Protein AF-A0A924KUJ5-F1 (afdb_monomer_lite)

Secondary structure (DSSP, 8-state):
-----EE-TTS-EEETTEE----EEEE--SSTT-TTTTTSTTTHHHHGGGHHHHHHHHHHTT--EEEEEE-GGGTEETTEE-HHHHHHHHHHHHHHHHTT-EEEEEEEESS-SHHHHHHHHSS----S----GGG-HHHHHHHHHHHHHHHHHHTT-TTEEEEEEE------

Radius of gyration: 17.06 Å; chains: 1; bounding box: 37×40×46 Å

Sequence (172 aa):
MNSFVTITPEGRFALDGARWFCNSTIYYGHYPGAMRNWFSDDVWPQNQPRLEHDFARMAQIGLNHAALFLENAMFFDAGRLVQQGFDRLDEVVETARKHDIRLSLFNGQFLDNEAEYSRVTGQKWEHDNKWLPSFNPALFEAYVQQMKPLAERYASNSTVLGYGDRIDRFHK

pLDDT: mean 89.17, std 10.54, range [49.84, 98.5]

Foldseek 3Di:
DQWAFDQDPVRFTDTPNHTDDAQEDEDQFDDPPSVAPCQPPVNCVVRLVCLLVVLLVCLVVPHQEYEYEAELLLQWALQDGNVSSVVSVVSNLVSNVVSNYAYEYEYHAQQQEQVSLRRQHNDGDDDPDQAWCVPDVSSVVSVCSSCVVVCVVCVRPSSHNYYDYNRDTNHD

Structure (mmCIF, N/CA/C/O backbone):
data_AF-A0A924KUJ5-F1
#
_entry.id   AF-A0A924KUJ5-F1
#
loop_
_atom_site.group_PDB
_atom_site.id
_atom_site.type_symbol
_atom_site.label_atom_id
_atom_site.label_alt_id
_atom_site.label_comp_id
_atom_site.label_asym_id
_atom_site.label_entity_id
_atom_site.label_seq_id
_atom_site.pdbx_PDB_ins_code
_atom_site.Cartn_x
_atom_site.Cartn_y
_atom_site.Cartn_z
_atom_site.occupancy
_atom_site.B_iso_or_equiv
_atom_site.auth_seq_id
_atom_site.auth_comp_id
_atom_site.auth_asym_id
_atom_site.auth_atom_id
_atom_site.pdbx_PDB_model_num
ATOM 1 N N . MET A 1 1 ? -2.588 5.137 17.760 1.00 77.69 1 MET A N 1
ATOM 2 C CA . MET A 1 1 ? -2.629 3.659 17.748 1.00 77.69 1 MET A CA 1
ATOM 3 C C . MET A 1 1 ? -1.248 3.098 18.047 1.00 77.69 1 MET A C 1
ATOM 5 O O . MET A 1 1 ? -0.318 3.469 17.342 1.00 77.69 1 MET A O 1
ATOM 9 N N . ASN A 1 2 ? -1.113 2.253 19.079 1.00 84.00 2 ASN A N 1
ATOM 10 C CA . ASN A 1 2 ? 0.189 1.707 19.506 1.00 84.00 2 ASN A CA 1
ATOM 11 C C . ASN A 1 2 ? 0.274 0.171 19.431 1.00 84.00 2 ASN A C 1
ATOM 13 O O . ASN A 1 2 ? 1.370 -0.374 19.521 1.00 84.00 2 ASN A O 1
ATOM 17 N N . SER A 1 3 ? -0.856 -0.520 19.257 1.00 93.94 3 SER A N 1
ATOM 18 C CA . SER A 1 3 ? -0.933 -1.981 19.314 1.00 93.94 3 SER A CA 1
ATOM 19 C C . SER A 1 3 ? -1.318 -2.584 17.970 1.00 93.94 3 SER A C 1
ATOM 21 O O . SER A 1 3 ? -2.243 -2.115 17.292 1.00 93.94 3 SER A O 1
ATOM 23 N N . PHE A 1 4 ? -0.620 -3.659 17.610 1.00 96.38 4 PHE A N 1
ATOM 24 C CA . PHE A 1 4 ? -0.939 -4.478 16.448 1.00 96.38 4 PHE A CA 1
ATOM 25 C C . PHE A 1 4 ? -2.209 -5.292 16.686 1.00 96.38 4 PHE A C 1
ATOM 27 O O . PHE A 1 4 ? -2.474 -5.753 17.798 1.00 96.38 4 PHE A O 1
ATO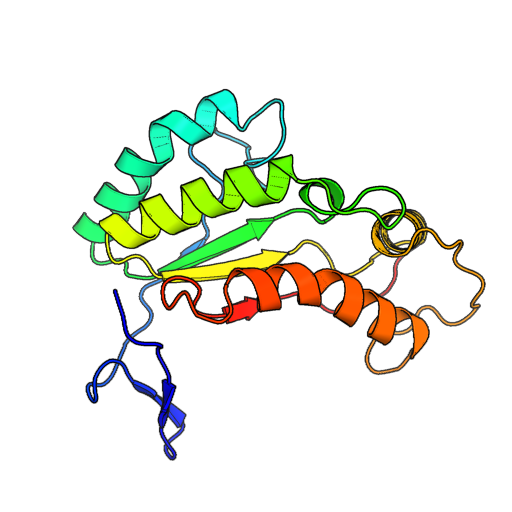M 34 N N . VAL A 1 5 ? -2.974 -5.495 15.616 1.00 96.19 5 VAL A N 1
ATOM 35 C CA . VAL A 1 5 ? -4.012 -6.525 15.609 1.00 96.19 5 VAL A CA 1
ATOM 36 C C . VAL A 1 5 ? -3.314 -7.879 15.530 1.00 96.19 5 VAL A C 1
ATOM 38 O O . VAL A 1 5 ? -2.435 -8.079 14.695 1.00 96.19 5 VAL A O 1
ATOM 41 N N . THR A 1 6 ? -3.700 -8.809 16.391 1.00 95.69 6 THR A N 1
ATOM 42 C CA . THR A 1 6 ? -3.160 -10.171 16.427 1.00 95.69 6 THR A CA 1
ATOM 43 C C . THR A 1 6 ? -4.241 -11.187 16.081 1.00 95.69 6 THR A C 1
ATOM 45 O O . THR A 1 6 ? -5.433 -10.872 16.066 1.00 95.69 6 THR A O 1
ATOM 48 N N . ILE A 1 7 ? -3.828 -12.417 15.778 1.00 95.56 7 ILE A N 1
ATOM 49 C CA . ILE A 1 7 ? -4.733 -13.551 15.582 1.00 95.56 7 ILE A CA 1
ATOM 50 C C . ILE A 1 7 ? -4.666 -14.416 16.841 1.00 95.56 7 ILE A C 1
ATOM 52 O O . ILE A 1 7 ? -3.586 -14.857 17.233 1.00 95.56 7 ILE A O 1
ATOM 56 N N . THR A 1 8 ? -5.807 -14.639 17.494 1.00 95.38 8 THR A N 1
ATOM 57 C CA . THR A 1 8 ? -5.896 -15.525 18.665 1.00 95.38 8 THR A CA 1
ATOM 58 C C . THR A 1 8 ? -5.776 -16.998 18.250 1.00 95.38 8 THR A C 1
ATOM 60 O O . THR A 1 8 ? -5.986 -17.316 17.075 1.00 95.38 8 THR A O 1
ATOM 63 N N . PRO A 1 9 ? -5.502 -17.933 19.182 1.00 95.44 9 PRO A N 1
ATOM 64 C CA . PRO A 1 9 ? -5.471 -19.369 18.878 1.00 95.44 9 PRO A CA 1
ATOM 65 C C . PRO A 1 9 ? -6.759 -19.904 18.230 1.00 95.44 9 PRO A C 1
ATOM 67 O O . PRO A 1 9 ? -6.724 -20.876 17.483 1.00 95.44 9 PRO A O 1
ATOM 70 N N . GLU A 1 10 ? -7.896 -19.249 18.469 1.00 95.38 10 GLU A N 1
ATOM 71 C CA . GLU A 1 10 ? -9.200 -19.586 17.887 1.00 95.38 10 GLU A CA 1
ATOM 72 C C . GLU A 1 10 ? -9.445 -18.925 16.517 1.00 95.38 10 GLU A C 1
ATOM 74 O O . GLU A 1 10 ? -10.572 -18.941 16.017 1.00 95.38 10 GLU A O 1
ATOM 79 N N . GLY A 1 11 ? -8.427 -18.298 15.920 1.00 94.69 11 GLY A N 1
ATOM 80 C CA . GLY A 1 11 ? -8.502 -17.690 14.591 1.00 94.69 11 GLY A CA 1
ATOM 81 C C . GLY A 1 11 ? -9.276 -16.370 14.540 1.00 94.69 11 GLY A C 1
ATOM 82 O O . GLY A 1 11 ? -9.817 -16.014 13.494 1.00 94.69 11 GLY A O 1
ATOM 83 N N . ARG A 1 12 ? -9.380 -15.641 15.659 1.00 95.81 12 ARG A N 1
ATOM 84 C CA . ARG A 1 12 ? -10.074 -14.342 15.718 1.00 95.81 12 ARG A CA 1
ATOM 85 C C . ARG A 1 12 ? -9.071 -13.203 15.679 1.00 95.81 12 ARG A C 1
ATOM 87 O O . ARG A 1 12 ? -8.019 -13.299 16.298 1.00 95.81 12 ARG A O 1
ATOM 94 N N . PHE A 1 13 ? -9.429 -12.096 15.036 1.00 96.69 13 PHE A N 1
ATOM 95 C CA . PHE A 1 13 ? -8.666 -10.865 15.202 1.00 96.69 13 PHE A CA 1
ATOM 96 C C . PHE A 1 13 ? -8.903 -10.269 16.589 1.00 96.69 13 PHE A C 1
ATOM 98 O O . PHE A 1 13 ? -10.046 -10.191 17.056 1.00 96.69 13 PHE A O 1
ATOM 105 N N . ALA A 1 14 ? -7.825 -9.832 17.229 1.00 96.94 14 ALA A N 1
ATOM 106 C CA . ALA A 1 14 ? -7.850 -9.164 18.517 1.00 96.94 14 ALA A CA 1
ATOM 107 C C . ALA A 1 14 ? -7.003 -7.892 18.491 1.00 96.94 14 ALA A C 1
ATOM 109 O O . ALA A 1 14 ? -5.959 -7.844 17.850 1.00 96.94 14 ALA A O 1
ATOM 110 N N . LEU A 1 15 ? -7.455 -6.872 19.210 1.00 96.38 15 LEU A N 1
ATOM 111 C CA . LEU A 1 15 ? -6.733 -5.629 19.438 1.00 96.38 15 LEU A CA 1
ATOM 112 C C . LEU A 1 15 ? -6.859 -5.284 20.920 1.00 96.38 15 LEU A C 1
ATOM 114 O O . LEU A 1 15 ? -7.971 -5.261 21.445 1.00 96.38 15 LEU A O 1
ATOM 118 N N . ASP A 1 16 ? -5.729 -5.067 21.594 1.00 94.31 16 ASP A N 1
ATOM 119 C CA . ASP A 1 16 ? -5.683 -4.738 23.028 1.00 94.31 16 ASP A CA 1
ATOM 120 C C . ASP A 1 16 ? -6.472 -5.727 23.911 1.00 94.31 16 ASP A C 1
ATOM 122 O O . ASP A 1 16 ? -7.152 -5.358 24.864 1.00 94.31 16 ASP A O 1
ATOM 126 N N . GLY A 1 17 ? -6.414 -7.018 23.562 1.00 91.56 17 GLY A N 1
ATOM 127 C CA . GLY A 1 17 ? -7.110 -8.095 24.278 1.00 91.56 17 GLY A CA 1
ATOM 128 C C . GLY A 1 17 ? -8.614 -8.200 23.994 1.00 91.56 17 GLY A C 1
ATOM 129 O O . GLY A 1 17 ? -9.247 -9.154 24.445 1.00 91.56 17 GLY A O 1
ATOM 130 N N . ALA A 1 18 ? -9.193 -7.282 23.217 1.00 95.19 18 ALA A N 1
ATOM 131 C CA . ALA A 1 18 ? -10.586 -7.332 22.790 1.00 95.19 18 ALA A CA 1
ATOM 132 C C . ALA A 1 18 ? -10.720 -7.909 21.376 1.00 95.19 18 ALA A C 1
ATOM 134 O O . ALA A 1 18 ? -9.824 -7.776 20.543 1.00 95.19 18 ALA A O 1
ATOM 135 N N . ARG A 1 19 ? -11.869 -8.526 21.072 1.00 96.62 19 ARG A N 1
ATOM 136 C CA . ARG A 1 19 ? -12.181 -8.965 19.704 1.00 96.62 19 ARG A CA 1
ATOM 137 C C . ARG A 1 19 ? -12.246 -7.750 18.779 1.00 96.62 19 ARG A C 1
ATOM 139 O O . ARG A 1 19 ? -12.977 -6.803 19.055 1.00 96.62 19 ARG A O 1
ATOM 146 N N . TRP A 1 20 ? -11.546 -7.828 17.655 1.00 97.12 20 TRP A N 1
ATOM 147 C CA . TRP A 1 20 ? -11.531 -6.794 16.630 1.00 97.12 20 TRP A CA 1
ATOM 148 C C . TRP A 1 20 ? -12.322 -7.244 15.397 1.00 97.12 20 TRP A C 1
ATOM 150 O O . TRP A 1 20 ? -12.224 -8.393 14.960 1.00 97.12 20 TRP A O 1
ATOM 160 N N . PHE A 1 21 ? -13.124 -6.338 14.841 1.00 96.38 21 PHE A N 1
ATOM 161 C CA . PHE A 1 21 ? -13.878 -6.561 13.610 1.00 96.38 21 PHE A CA 1
ATOM 162 C C . PHE A 1 21 ? -13.344 -5.625 12.535 1.00 96.38 21 PHE A C 1
ATOM 164 O O . PHE A 1 21 ? -13.328 -4.412 12.730 1.00 96.38 21 PHE A O 1
ATOM 171 N N . CYS A 1 22 ? -12.929 -6.191 11.405 1.00 95.94 22 CYS A N 1
ATOM 172 C CA . CYS A 1 22 ? -12.495 -5.408 10.258 1.00 95.94 22 CYS A CA 1
ATOM 173 C C . CYS A 1 22 ? -13.722 -4.819 9.556 1.00 95.94 22 CYS A C 1
ATOM 175 O O . CYS A 1 22 ? -14.509 -5.566 8.9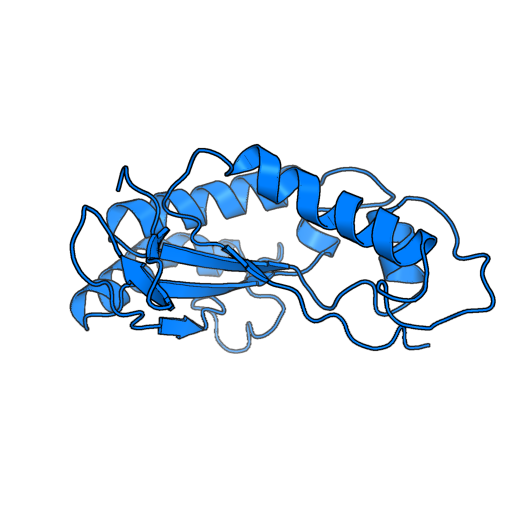72 1.00 95.94 22 CYS A O 1
ATOM 177 N N . ASN A 1 23 ? -13.884 -3.497 9.617 1.00 97.12 23 ASN A N 1
ATOM 178 C CA . ASN A 1 23 ? -14.865 -2.768 8.824 1.00 97.12 23 ASN A CA 1
ATOM 179 C C . ASN A 1 23 ? -14.116 -1.945 7.775 1.00 97.12 23 ASN A C 1
ATOM 181 O O . ASN A 1 23 ? -13.527 -0.904 8.081 1.00 97.12 23 ASN A O 1
ATOM 185 N N . SER A 1 24 ? -14.073 -2.488 6.559 1.00 97.00 24 SER A N 1
ATOM 186 C CA . SER A 1 24 ? -13.083 -2.129 5.550 1.00 97.00 24 SER A CA 1
ATOM 187 C C . SER A 1 24 ? -13.684 -1.406 4.356 1.00 97.00 24 SER A C 1
ATOM 189 O O . SER A 1 24 ? -14.777 -1.733 3.902 1.00 97.00 24 SER A O 1
ATOM 191 N N . THR A 1 25 ? -12.880 -0.532 3.758 1.00 95.75 25 THR A N 1
ATOM 192 C CA . THR A 1 25 ? -13.070 -0.049 2.386 1.00 95.75 25 THR A CA 1
ATOM 193 C C . THR A 1 25 ? -11.832 -0.320 1.530 1.00 95.75 25 THR A C 1
ATOM 195 O O . THR A 1 25 ? -10.764 -0.625 2.060 1.00 95.75 25 THR A O 1
ATOM 198 N N . ILE A 1 26 ? -11.968 -0.216 0.210 1.00 93.31 26 ILE A N 1
ATOM 199 C CA . ILE A 1 26 ? -10.830 -0.080 -0.702 1.00 93.31 26 ILE A CA 1
ATOM 200 C C . ILE A 1 26 ? -10.681 1.408 -1.012 1.00 93.31 26 ILE A C 1
ATOM 202 O O . ILE A 1 26 ? -11.661 2.057 -1.380 1.00 93.31 26 ILE A O 1
ATOM 206 N N . TYR A 1 27 ? -9.475 1.951 -0.867 1.00 93.56 27 TYR A N 1
ATOM 207 C CA . TYR A 1 27 ? -9.202 3.363 -1.117 1.00 93.56 27 TYR A CA 1
ATOM 208 C C . TYR A 1 27 ? -8.327 3.543 -2.359 1.00 93.56 27 TYR A C 1
ATOM 210 O O . TYR A 1 27 ? -7.239 2.976 -2.458 1.00 93.56 27 TYR A O 1
ATOM 218 N N . TYR A 1 28 ? -8.823 4.353 -3.295 1.00 91.12 28 TYR A N 1
ATOM 219 C CA . TYR A 1 28 ? -8.161 4.723 -4.550 1.00 91.12 28 TYR A CA 1
ATOM 220 C C . TYR A 1 28 ? -7.991 6.245 -4.648 1.00 91.12 28 TYR A C 1
ATOM 222 O O . TYR A 1 28 ? -8.125 6.818 -5.725 1.00 91.12 28 TYR A O 1
ATOM 230 N N . GLY A 1 29 ? -7.765 6.928 -3.524 1.00 91.25 29 GLY A N 1
ATOM 231 C CA . GLY A 1 29 ? -7.748 8.388 -3.504 1.00 91.25 29 GLY A CA 1
ATOM 232 C C . GLY A 1 29 ? -9.127 9.022 -3.722 1.00 91.25 29 GLY A C 1
ATOM 233 O O . GLY A 1 29 ? -10.145 8.346 -3.880 1.00 91.25 29 GLY A O 1
ATOM 234 N N . HIS A 1 30 ? -9.147 10.351 -3.715 1.00 91.25 30 HIS A N 1
ATOM 235 C CA . HIS A 1 30 ? -10.348 11.165 -3.891 1.00 91.25 30 HIS A CA 1
ATOM 236 C C . HIS A 1 30 ? -10.668 11.436 -5.370 1.00 91.25 30 HIS A C 1
ATOM 238 O O . HIS A 1 30 ? -11.824 11.629 -5.745 1.00 91.25 30 HIS A O 1
ATOM 244 N N . TYR A 1 31 ? -9.636 11.509 -6.212 1.00 87.25 31 TYR A N 1
ATOM 245 C CA . TYR A 1 31 ? -9.757 11.911 -7.606 1.00 87.25 31 TYR A CA 1
ATOM 246 C C . TYR A 1 31 ? -10.573 10.891 -8.430 1.00 87.25 31 TYR A C 1
ATOM 248 O O . TYR A 1 31 ? -10.266 9.695 -8.410 1.00 87.25 31 TYR A O 1
ATOM 256 N N . PRO A 1 32 ? -11.605 11.322 -9.183 1.00 80.88 32 PRO A N 1
ATOM 257 C CA . PRO A 1 32 ? -12.391 10.421 -10.021 1.00 80.88 32 PRO A CA 1
ATOM 258 C C . PRO A 1 32 ? -11.536 9.695 -11.065 1.00 80.88 32 PRO A C 1
ATOM 260 O O . PRO A 1 32 ? -10.707 10.301 -11.733 1.00 80.88 32 PRO A O 1
ATOM 263 N N . GLY A 1 33 ? -11.766 8.393 -11.245 1.00 74.38 33 GLY A N 1
ATOM 264 C CA . GLY A 1 33 ? -11.025 7.592 -12.228 1.00 74.38 33 GLY A CA 1
ATOM 265 C C . GLY A 1 33 ? -9.610 7.197 -11.794 1.00 74.38 33 GLY A C 1
ATOM 266 O O . GLY A 1 33 ? -8.907 6.556 -12.564 1.00 74.38 33 GLY A O 1
ATOM 267 N N . ALA A 1 34 ? -9.212 7.487 -10.554 1.00 72.50 34 ALA A N 1
ATOM 268 C CA . ALA A 1 34 ? -7.893 7.162 -10.011 1.00 72.50 34 ALA A CA 1
ATOM 269 C C . ALA A 1 34 ? -7.678 5.669 -9.673 1.00 72.50 34 ALA A C 1
ATOM 271 O O . ALA A 1 34 ? -6.713 5.299 -9.001 1.00 72.50 34 ALA A O 1
ATOM 272 N N . MET A 1 35 ? -8.558 4.782 -10.145 1.00 72.12 35 MET A N 1
ATOM 273 C CA . MET A 1 35 ? -8.365 3.342 -10.010 1.00 72.12 35 MET A CA 1
ATOM 274 C C . MET A 1 35 ? -7.052 2.961 -10.715 1.00 72.12 35 MET A C 1
ATOM 276 O O . MET A 1 35 ? -6.943 3.133 -11.924 1.00 72.12 35 MET A O 1
ATOM 280 N N . ARG A 1 36 ? -6.087 2.435 -9.943 1.00 63.84 36 ARG A N 1
ATOM 281 C CA . ARG A 1 36 ? -4.674 2.130 -10.282 1.00 63.84 36 ARG A CA 1
ATOM 282 C C . ARG A 1 36 ? -3.660 3.272 -10.094 1.00 63.84 36 ARG A C 1
ATOM 284 O O . ARG A 1 36 ? -2.631 3.025 -9.484 1.00 63.84 36 ARG A O 1
ATOM 291 N N . ASN A 1 37 ? -3.989 4.520 -10.433 1.00 77.56 37 ASN A N 1
ATOM 292 C CA . ASN A 1 37 ? -2.991 5.610 -10.475 1.00 77.56 37 ASN A CA 1
ATOM 293 C C . ASN A 1 37 ? -3.193 6.717 -9.429 1.00 77.56 37 ASN A C 1
ATOM 295 O O . ASN A 1 37 ? -2.661 7.809 -9.556 1.00 77.56 37 ASN A O 1
ATOM 299 N N . TRP A 1 38 ? -3.954 6.490 -8.362 1.00 89.06 38 TRP A N 1
ATOM 300 C CA . TRP A 1 38 ? -4.233 7.541 -7.370 1.00 89.06 38 TRP A CA 1
ATOM 301 C C . TRP A 1 38 ? -3.007 8.113 -6.644 1.00 89.06 38 TRP A C 1
ATOM 303 O O . TRP A 1 38 ? -3.092 9.155 -5.991 1.00 89.06 38 TRP A O 1
ATOM 313 N N . PHE A 1 39 ? -1.881 7.420 -6.752 1.00 88.56 39 PHE A N 1
ATOM 314 C CA . PHE A 1 39 ? -0.645 7.687 -6.036 1.00 88.56 39 PHE A CA 1
ATOM 315 C C . PHE A 1 39 ? 0.493 8.191 -6.947 1.00 88.56 39 PHE A C 1
ATOM 317 O O . PHE A 1 39 ? 1.594 8.474 -6.467 1.00 88.56 39 PHE A O 1
ATOM 324 N N . SER A 1 40 ? 0.239 8.310 -8.255 1.00 89.38 40 SER A N 1
ATOM 325 C CA . SER A 1 40 ? 1.211 8.786 -9.244 1.00 89.38 40 SER A CA 1
ATOM 326 C C . SER A 1 40 ? 1.402 10.302 -9.191 1.00 89.38 40 SER A C 1
ATOM 328 O O . SER A 1 40 ? 0.627 11.029 -8.570 1.00 89.38 40 SER A O 1
ATOM 330 N N . ASP A 1 41 ? 2.449 10.799 -9.848 1.00 90.88 41 ASP A N 1
ATOM 331 C CA . ASP A 1 41 ? 2.857 12.210 -9.798 1.00 90.88 41 ASP A CA 1
ATOM 332 C C . ASP A 1 41 ? 1.796 13.194 -10.300 1.00 90.88 41 ASP A C 1
ATOM 334 O O . ASP A 1 41 ? 1.691 14.309 -9.793 1.00 90.88 41 ASP A O 1
ATOM 338 N N . ASP A 1 42 ? 0.998 12.785 -11.280 1.00 89.44 42 ASP A N 1
ATOM 339 C CA . ASP A 1 42 ? -0.068 13.580 -11.885 1.00 89.44 42 ASP A CA 1
ATOM 340 C C . ASP A 1 42 ? -1.332 13.654 -11.012 1.00 89.44 42 ASP A C 1
ATOM 342 O O . ASP A 1 42 ? -2.074 14.644 -11.060 1.00 89.44 42 ASP A O 1
ATOM 346 N N . VAL A 1 43 ? -1.565 12.642 -10.172 1.00 91.12 43 VAL A N 1
ATOM 347 C CA . VAL A 1 43 ? -2.775 12.543 -9.343 1.00 91.12 43 VAL A CA 1
ATOM 348 C C . VAL A 1 43 ? -2.507 12.916 -7.882 1.00 91.12 43 VAL A C 1
ATOM 350 O O . VAL A 1 43 ? -3.364 13.522 -7.232 1.00 91.12 43 VAL A O 1
ATOM 353 N N . TRP A 1 44 ? -1.312 12.629 -7.359 1.00 93.81 44 TRP A N 1
ATOM 354 C CA . TRP A 1 44 ? -0.946 12.874 -5.963 1.00 93.81 44 TRP A CA 1
ATOM 355 C C . TRP A 1 44 ? -1.231 14.308 -5.485 1.00 93.81 44 TRP A C 1
ATOM 357 O O . TRP A 1 44 ? -1.875 14.437 -4.444 1.00 93.81 44 TRP A O 1
ATOM 367 N N . PRO A 1 45 ? -0.888 15.387 -6.223 1.00 94.50 45 PRO A N 1
ATOM 368 C CA . PRO A 1 45 ? -1.173 16.760 -5.786 1.00 94.50 45 PRO A CA 1
ATOM 369 C C . PRO A 1 45 ? -2.664 17.056 -5.562 1.00 94.50 45 PRO A C 1
ATOM 371 O O . PRO A 1 45 ? -3.016 17.998 -4.855 1.00 94.50 45 PRO A O 1
ATOM 374 N N . GLN A 1 46 ? -3.550 16.265 -6.170 1.00 93.19 46 GLN A N 1
ATOM 375 C CA . GLN A 1 46 ? -5.001 16.404 -6.056 1.00 93.19 46 GLN A CA 1
ATOM 376 C C . GLN A 1 46 ? -5.558 15.562 -4.901 1.00 93.19 46 GLN A C 1
ATOM 378 O O . GLN A 1 46 ? -6.510 15.973 -4.235 1.00 93.19 46 GLN A O 1
ATOM 383 N N . ASN A 1 47 ? -4.948 14.400 -4.648 1.00 94.88 47 ASN A N 1
ATOM 384 C CA . ASN A 1 47 ? -5.345 13.471 -3.592 1.00 94.88 47 ASN A CA 1
ATOM 385 C C . ASN A 1 47 ? -4.770 13.830 -2.223 1.00 94.88 47 ASN A C 1
ATOM 387 O O . ASN A 1 47 ? -5.499 13.778 -1.234 1.00 94.88 47 ASN A O 1
ATOM 391 N N . GLN A 1 48 ? -3.499 14.231 -2.152 1.00 96.19 48 GLN A N 1
ATOM 392 C CA . GLN A 1 48 ? -2.806 14.544 -0.900 1.00 96.19 48 GLN A CA 1
ATOM 393 C C . GLN A 1 48 ? -3.612 15.501 -0.001 1.00 96.19 48 GLN A C 1
ATOM 395 O O . GLN A 1 48 ? -3.826 15.168 1.166 1.00 96.19 48 GLN A O 1
ATOM 400 N N . PRO A 1 49 ? -4.159 16.635 -0.496 1.00 97.19 49 PRO A N 1
ATOM 401 C CA . PRO A 1 49 ? -4.889 17.569 0.363 1.00 97.19 49 PRO A CA 1
ATOM 402 C C . PRO A 1 49 ? -6.226 17.013 0.879 1.00 97.19 49 PRO A C 1
ATOM 404 O O . PRO A 1 49 ? -6.864 17.631 1.732 1.00 97.19 49 PRO A O 1
ATOM 407 N N . ARG A 1 50 ? -6.694 15.880 0.337 1.00 97.31 50 ARG A N 1
ATOM 408 C CA . ARG A 1 50 ? -7.976 15.245 0.669 1.00 97.31 50 ARG A CA 1
ATOM 409 C C . ARG A 1 50 ? -7.846 14.088 1.652 1.00 97.31 50 ARG A C 1
ATOM 411 O O . ARG A 1 50 ? -8.864 13.720 2.229 1.00 97.31 50 ARG A O 1
ATOM 418 N N . LEU A 1 51 ? -6.637 13.581 1.912 1.00 97.56 51 LEU A N 1
ATOM 419 C CA . LEU A 1 51 ? -6.410 12.446 2.819 1.00 97.56 51 LEU A CA 1
ATOM 420 C C . LEU A 1 51 ? -7.070 12.652 4.190 1.00 97.56 51 LEU A C 1
ATOM 422 O O . LEU A 1 51 ? -7.765 11.766 4.681 1.00 97.56 51 LEU A O 1
ATOM 426 N N . GLU A 1 52 ? -6.899 13.839 4.779 1.00 98.12 52 GLU A N 1
ATOM 427 C CA . GLU A 1 52 ? -7.477 14.185 6.084 1.00 98.12 52 GLU A CA 1
ATOM 428 C C . GLU A 1 52 ? -9.007 14.120 6.054 1.00 98.12 52 GLU A C 1
ATOM 430 O O . GLU A 1 52 ? -9.629 13.497 6.910 1.00 98.12 52 GLU A O 1
ATOM 435 N N . HIS A 1 53 ? -9.619 14.732 5.036 1.00 97.69 53 HIS A N 1
ATOM 436 C CA . HIS A 1 53 ? -11.065 14.691 4.850 1.00 97.69 53 HIS A CA 1
ATOM 437 C C . HIS A 1 53 ? -11.557 13.249 4.683 1.00 97.69 53 HIS A C 1
ATOM 439 O O . HIS A 1 53 ? -12.521 12.848 5.333 1.00 97.69 53 HIS A O 1
ATOM 445 N N . ASP A 1 54 ? -10.905 12.474 3.821 1.00 97.62 54 ASP A N 1
ATOM 446 C CA . ASP A 1 54 ? -11.356 11.137 3.460 1.00 97.62 54 ASP A CA 1
ATOM 447 C C . ASP A 1 54 ? -11.279 10.181 4.657 1.00 97.62 54 ASP A C 1
ATOM 449 O O . ASP A 1 54 ? -12.283 9.550 4.993 1.00 97.62 54 ASP A O 1
ATOM 453 N N . PHE A 1 55 ? -10.144 10.126 5.363 1.00 98.50 55 PHE A N 1
ATOM 454 C CA . PHE A 1 55 ? -10.000 9.260 6.537 1.00 98.50 55 PHE A CA 1
ATOM 455 C C . PHE A 1 55 ? -10.887 9.697 7.709 1.00 98.50 55 PHE A C 1
ATOM 457 O O . PHE A 1 55 ? -11.487 8.837 8.357 1.00 98.50 55 PHE A O 1
ATOM 464 N N . ALA A 1 56 ? -11.073 11.003 7.930 1.00 98.50 56 ALA A N 1
ATOM 465 C CA . ALA A 1 56 ? -12.015 11.493 8.937 1.00 98.50 56 ALA A CA 1
ATOM 466 C C . ALA A 1 56 ? -13.455 11.040 8.638 1.00 98.50 56 ALA A C 1
ATOM 468 O O . ALA A 1 56 ? -14.184 10.609 9.534 1.00 98.50 56 ALA A O 1
ATOM 469 N N . ARG A 1 57 ? -13.881 11.098 7.368 1.00 98.25 57 ARG A N 1
ATOM 470 C CA . ARG A 1 57 ? -15.216 10.638 6.954 1.00 98.25 57 ARG A CA 1
ATOM 471 C C . ARG A 1 57 ? -15.373 9.129 7.066 1.00 98.25 57 ARG A C 1
ATOM 473 O O . ARG A 1 57 ? -16.442 8.682 7.474 1.00 98.25 57 ARG A O 1
ATOM 480 N N . MET A 1 58 ? -14.334 8.357 6.747 1.00 98.38 58 MET A N 1
ATOM 481 C CA . MET A 1 58 ? -14.330 6.907 6.958 1.00 98.38 58 MET A CA 1
ATOM 482 C C . MET A 1 58 ? -14.550 6.566 8.436 1.00 98.38 58 MET A C 1
ATOM 484 O O . MET A 1 58 ? -15.458 5.796 8.757 1.00 98.38 58 MET A O 1
ATOM 488 N N . ALA A 1 59 ? -13.788 7.195 9.334 1.00 98.19 59 ALA A N 1
ATOM 489 C CA . ALA A 1 59 ? -13.935 6.997 10.773 1.00 98.19 59 ALA A CA 1
ATOM 490 C C . ALA A 1 59 ? -15.338 7.397 11.263 1.00 98.19 59 ALA A C 1
ATOM 492 O O . ALA A 1 59 ? -15.966 6.663 12.026 1.00 98.19 59 ALA A O 1
ATOM 493 N N . GLN A 1 60 ? -15.882 8.515 10.762 1.00 98.38 60 GLN A N 1
ATOM 494 C CA . GLN A 1 60 ? -17.220 8.996 11.120 1.00 98.38 60 GLN A CA 1
ATOM 495 C C . GLN A 1 60 ? -18.330 7.970 10.832 1.00 98.38 60 GLN A C 1
ATOM 497 O O . GLN A 1 60 ? -19.294 7.886 11.592 1.00 98.38 60 GLN A O 1
ATOM 502 N N . ILE A 1 61 ? -18.214 7.196 9.749 1.00 97.88 61 ILE A N 1
ATOM 503 C CA . ILE A 1 61 ? -19.196 6.159 9.387 1.00 97.88 61 ILE A CA 1
ATOM 504 C C . ILE A 1 61 ? -18.867 4.781 9.989 1.00 97.88 61 ILE A C 1
ATOM 506 O O . ILE A 1 61 ? -19.520 3.792 9.663 1.00 97.88 61 ILE A O 1
ATOM 510 N N . GLY A 1 62 ? -17.866 4.706 10.870 1.00 97.88 62 GLY A N 1
ATOM 511 C CA . GLY A 1 62 ? -17.489 3.492 11.589 1.00 97.88 62 GLY A CA 1
ATOM 512 C C . GLY A 1 62 ? -16.574 2.541 10.816 1.00 97.88 62 GLY A C 1
ATOM 513 O O . GLY A 1 62 ? -16.440 1.384 11.224 1.00 97.88 62 GLY A O 1
ATOM 514 N N . LEU A 1 63 ? -15.952 2.982 9.716 1.00 98.50 63 LEU A N 1
ATOM 515 C CA . LEU A 1 63 ? -14.851 2.232 9.107 1.00 98.50 63 LEU A CA 1
ATOM 516 C C . LEU A 1 63 ? -13.613 2.342 10.000 1.00 98.50 63 LEU A C 1
ATOM 518 O O . LEU A 1 63 ? -13.349 3.388 10.584 1.00 98.50 63 LEU A O 1
ATOM 522 N N . ASN A 1 64 ? -12.846 1.259 10.085 1.00 97.94 64 ASN A N 1
ATOM 523 C CA . ASN A 1 64 ? -11.614 1.195 10.880 1.00 97.94 64 ASN A CA 1
ATOM 524 C C . ASN A 1 64 ? -10.431 0.611 10.097 1.00 97.94 64 ASN A C 1
ATOM 526 O O . ASN A 1 64 ? -9.346 0.411 10.649 1.00 97.94 64 ASN A O 1
ATOM 530 N N . HIS A 1 65 ? -10.646 0.317 8.815 1.00 98.38 65 HIS A N 1
ATOM 531 C CA . HIS A 1 65 ? -9.649 -0.256 7.935 1.00 98.38 65 HIS A CA 1
ATOM 532 C C . HIS A 1 65 ? -9.814 0.241 6.491 1.00 98.38 65 HIS A C 1
ATOM 534 O O . HIS A 1 65 ? -10.934 0.386 5.994 1.00 98.38 65 HIS A O 1
ATOM 540 N N . ALA A 1 66 ? -8.696 0.444 5.797 1.00 97.44 66 ALA A N 1
ATOM 541 C CA . ALA A 1 66 ? -8.656 0.691 4.362 1.00 97.44 66 ALA A CA 1
ATOM 542 C C . ALA A 1 66 ? -7.596 -0.188 3.679 1.00 97.44 66 ALA A C 1
ATOM 544 O O . ALA A 1 66 ? -6.448 -0.267 4.110 1.00 97.44 66 ALA A O 1
ATOM 545 N N . ALA A 1 67 ? -7.979 -0.839 2.584 1.00 94.94 67 ALA A N 1
ATOM 546 C CA . ALA A 1 67 ? -7.055 -1.516 1.685 1.00 94.94 67 ALA A CA 1
ATOM 547 C C . ALA A 1 67 ? -6.576 -0.536 0.607 1.00 94.94 67 ALA A C 1
ATOM 549 O O . ALA A 1 67 ? -7.396 0.055 -0.101 1.00 94.94 67 ALA A O 1
ATOM 550 N N . LEU A 1 68 ? -5.261 -0.379 0.481 1.00 93.44 68 LEU A N 1
ATOM 551 C CA . LEU A 1 68 ? -4.622 0.494 -0.500 1.00 93.44 68 LEU A CA 1
ATOM 552 C C . LEU A 1 68 ? -4.034 -0.352 -1.619 1.00 93.44 68 LEU A C 1
ATOM 554 O O . LEU A 1 68 ? -3.180 -1.184 -1.345 1.00 93.44 68 LEU A O 1
ATOM 558 N N . PHE A 1 69 ? -4.441 -0.114 -2.863 1.00 89.06 69 PHE A N 1
ATOM 559 C CA . PHE A 1 69 ? -3.746 -0.670 -4.023 1.00 89.06 69 PHE A CA 1
ATOM 560 C C . PHE A 1 69 ? -2.730 0.350 -4.518 1.00 89.06 69 PHE A C 1
ATOM 562 O O . PHE A 1 69 ? -3.085 1.491 -4.817 1.00 89.06 69 PHE A O 1
ATOM 569 N N . LEU A 1 70 ? -1.476 -0.066 -4.563 1.00 88.31 70 LEU A N 1
ATOM 570 C CA . LEU A 1 70 ? -0.324 0.734 -4.947 1.00 88.31 70 LEU A CA 1
ATOM 571 C C . LEU A 1 70 ? 0.318 0.113 -6.191 1.00 88.31 70 LEU A C 1
ATOM 573 O O . LEU A 1 70 ? -0.024 -1.008 -6.553 1.00 88.31 70 LEU A O 1
ATOM 577 N N . GLU A 1 71 ? 1.239 0.811 -6.847 1.00 86.06 71 GLU A N 1
ATOM 578 C CA . GLU A 1 71 ? 1.968 0.275 -8.000 1.00 86.06 71 GLU A CA 1
ATOM 579 C C . GLU A 1 71 ? 3.462 0.183 -7.702 1.00 86.06 71 GLU A C 1
ATOM 581 O O . GLU A 1 71 ? 4.050 1.116 -7.156 1.00 86.06 71 GLU A O 1
ATOM 586 N N . ASN A 1 72 ? 4.097 -0.912 -8.131 1.00 86.12 72 ASN A N 1
ATOM 587 C CA . ASN A 1 72 ? 5.527 -1.146 -7.910 1.00 86.12 72 ASN A CA 1
ATOM 588 C C . ASN A 1 72 ? 6.408 -0.033 -8.472 1.00 86.12 72 ASN A C 1
ATOM 590 O O . ASN A 1 72 ? 7.402 0.334 -7.847 1.00 86.12 72 ASN A O 1
ATOM 594 N N . ALA A 1 73 ? 6.015 0.540 -9.612 1.00 86.88 73 ALA A N 1
ATOM 595 C CA . ALA A 1 73 ? 6.720 1.649 -10.243 1.00 86.88 73 ALA A CA 1
ATOM 596 C C . ALA A 1 73 ? 6.842 2.893 -9.344 1.00 86.88 73 ALA A C 1
ATOM 598 O O . ALA A 1 73 ? 7.717 3.721 -9.574 1.00 86.88 73 ALA A O 1
ATOM 599 N N . MET A 1 74 ? 6.005 3.021 -8.308 1.00 89.06 74 MET A N 1
ATOM 600 C CA . MET A 1 74 ? 6.087 4.124 -7.347 1.00 89.06 74 MET A CA 1
ATOM 601 C C . MET A 1 74 ? 7.187 3.920 -6.299 1.00 89.06 74 MET A C 1
ATOM 603 O O . MET A 1 74 ? 7.605 4.886 -5.668 1.00 89.06 74 MET A O 1
ATOM 607 N N . PHE A 1 75 ? 7.654 2.685 -6.102 1.00 91.94 75 PHE A N 1
ATOM 608 C CA . PHE A 1 75 ? 8.627 2.332 -5.062 1.00 91.94 75 PHE A CA 1
ATOM 609 C C . PHE A 1 75 ? 9.944 1.804 -5.619 1.00 91.94 75 PHE A C 1
ATOM 611 O O . PHE A 1 75 ? 10.945 1.844 -4.906 1.00 91.94 75 PHE A O 1
ATOM 618 N N . PHE A 1 76 ? 9.961 1.327 -6.865 1.00 91.94 76 PHE A N 1
ATOM 619 C CA . PHE A 1 76 ? 11.122 0.696 -7.483 1.00 91.94 76 PHE A CA 1
ATOM 620 C C . PHE A 1 76 ? 11.381 1.236 -8.890 1.00 91.94 76 PHE A C 1
ATOM 622 O O . PHE A 1 76 ? 10.473 1.299 -9.717 1.00 91.94 76 PHE A O 1
ATOM 629 N N . ASP A 1 77 ? 12.643 1.549 -9.175 1.00 92.25 77 ASP A N 1
ATOM 630 C CA . ASP A 1 77 ? 13.147 1.865 -10.511 1.00 92.25 77 ASP A CA 1
ATOM 631 C C . ASP A 1 77 ? 14.528 1.235 -10.729 1.00 92.25 77 ASP A C 1
ATOM 633 O O . ASP A 1 77 ? 15.504 1.582 -10.055 1.00 92.25 77 ASP A O 1
ATOM 637 N N . ALA A 1 78 ? 14.607 0.303 -11.682 1.00 91.69 78 ALA A N 1
ATOM 638 C CA . ALA A 1 78 ? 15.817 -0.445 -12.028 1.00 91.69 78 ALA A CA 1
ATOM 639 C C . ALA A 1 78 ? 16.568 -1.001 -10.796 1.00 91.69 78 ALA A C 1
ATOM 641 O O . ALA A 1 78 ? 17.780 -0.828 -10.655 1.00 91.69 78 ALA A O 1
ATOM 642 N N . GLY A 1 79 ? 15.838 -1.630 -9.870 1.00 89.50 79 GLY A N 1
ATOM 643 C CA . GLY A 1 79 ? 16.385 -2.203 -8.638 1.00 89.50 79 GLY A CA 1
ATOM 644 C C . GLY A 1 79 ? 16.603 -1.210 -7.494 1.00 89.50 79 GLY A C 1
ATOM 645 O O . GLY A 1 79 ? 17.010 -1.615 -6.406 1.00 89.50 79 GLY A O 1
ATOM 646 N N . ARG A 1 80 ? 16.344 0.085 -7.706 1.00 93.56 80 ARG A N 1
ATOM 647 C CA . ARG A 1 80 ? 16.540 1.140 -6.701 1.00 93.56 80 ARG A CA 1
ATOM 648 C C . ARG A 1 80 ? 15.221 1.562 -6.083 1.00 93.56 80 ARG A C 1
ATOM 650 O O . ARG A 1 80 ? 14.205 1.614 -6.767 1.00 93.56 80 ARG A O 1
ATOM 657 N N . LEU A 1 81 ? 15.266 1.932 -4.807 1.00 94.38 81 LEU A N 1
ATOM 658 C CA . LEU A 1 81 ? 14.112 2.485 -4.110 1.00 94.38 81 LEU A CA 1
ATOM 659 C C . LEU A 1 81 ? 13.819 3.911 -4.584 1.00 94.38 81 LEU A C 1
ATOM 661 O O . LEU A 1 81 ? 14.711 4.760 -4.628 1.00 94.38 81 LEU A O 1
ATOM 665 N N . VAL A 1 82 ? 12.554 4.177 -4.889 1.00 95.00 82 VAL A N 1
ATOM 666 C CA . VAL A 1 82 ? 12.043 5.505 -5.232 1.00 95.00 82 VAL A CA 1
ATOM 667 C C . VAL A 1 82 ? 11.544 6.166 -3.950 1.00 95.00 82 VAL A C 1
ATOM 669 O O . VAL A 1 82 ? 10.435 5.906 -3.487 1.00 95.00 82 VAL A O 1
ATOM 672 N N . GLN A 1 83 ? 12.378 7.022 -3.350 1.00 96.12 83 GLN A N 1
ATOM 673 C CA . GLN A 1 83 ? 12.102 7.613 -2.032 1.00 96.12 83 GLN A CA 1
ATOM 674 C C . GLN A 1 83 ? 10.775 8.384 -1.986 1.00 96.12 83 GLN A C 1
ATOM 676 O O . GLN A 1 83 ? 10.047 8.294 -1.003 1.00 96.12 83 GLN A O 1
ATOM 681 N N . GLN A 1 84 ? 10.418 9.060 -3.079 1.00 95.75 84 GLN A N 1
ATOM 682 C CA . GLN A 1 84 ? 9.177 9.823 -3.177 1.00 95.75 84 GLN A CA 1
ATOM 683 C C . GLN A 1 84 ? 7.929 8.969 -2.906 1.00 95.75 84 GLN A C 1
ATOM 685 O O . GLN A 1 84 ? 7.019 9.434 -2.224 1.00 95.75 84 GLN A O 1
ATOM 690 N N . GLY A 1 85 ? 7.874 7.724 -3.394 1.00 94.69 85 GLY A N 1
ATOM 691 C CA . GLY A 1 85 ? 6.741 6.839 -3.124 1.00 94.69 85 GLY A CA 1
ATOM 692 C C . GLY A 1 85 ? 6.619 6.491 -1.642 1.00 94.69 85 GLY A C 1
ATOM 693 O O . GLY A 1 85 ? 5.518 6.486 -1.095 1.00 94.69 85 GLY A O 1
ATOM 694 N N . PHE A 1 86 ? 7.750 6.267 -0.968 1.00 96.31 86 PHE A N 1
ATOM 695 C CA . PHE A 1 86 ? 7.776 6.018 0.474 1.00 96.31 86 PHE A CA 1
ATOM 696 C C . PHE A 1 86 ? 7.372 7.251 1.284 1.00 96.31 86 PHE A C 1
ATOM 698 O O . PHE A 1 86 ? 6.602 7.116 2.228 1.00 96.31 86 PHE A O 1
ATOM 705 N N . ASP A 1 87 ? 7.829 8.442 0.899 1.00 97.12 87 ASP A N 1
ATOM 706 C CA . ASP A 1 87 ? 7.475 9.685 1.594 1.00 97.12 87 ASP A CA 1
ATOM 707 C C . ASP A 1 87 ? 5.966 9.960 1.502 1.00 97.12 87 ASP A C 1
ATOM 709 O O . ASP A 1 87 ? 5.313 10.252 2.503 1.00 97.12 87 ASP A O 1
ATOM 713 N N . ARG A 1 88 ? 5.372 9.762 0.318 1.00 96.88 88 ARG A N 1
ATOM 714 C CA . ARG A 1 88 ? 3.914 9.843 0.138 1.00 96.88 88 ARG A CA 1
ATOM 715 C C . ARG A 1 88 ? 3.176 8.815 0.993 1.00 96.88 88 ARG A C 1
ATOM 717 O O . ARG A 1 88 ? 2.115 9.109 1.542 1.00 96.88 88 ARG A O 1
ATOM 724 N N . LEU A 1 89 ? 3.712 7.599 1.102 1.00 97.06 89 LEU A N 1
ATOM 725 C CA . LEU A 1 89 ? 3.061 6.525 1.846 1.00 97.06 89 LEU A CA 1
ATOM 726 C C . LEU A 1 89 ? 3.123 6.800 3.348 1.00 97.06 89 LEU A C 1
ATOM 728 O O . LEU A 1 89 ? 2.137 6.558 4.039 1.00 97.06 89 LEU A O 1
ATOM 732 N N . ASP A 1 90 ? 4.219 7.381 3.834 1.00 98.12 90 ASP A N 1
ATOM 733 C CA . ASP A 1 90 ? 4.318 7.865 5.209 1.00 98.12 90 ASP A CA 1
ATOM 734 C C . ASP A 1 90 ? 3.237 8.906 5.511 1.00 98.12 90 ASP A C 1
ATOM 736 O O . ASP A 1 90 ? 2.588 8.817 6.551 1.00 98.12 90 ASP A O 1
ATOM 740 N N . GLU A 1 91 ? 2.974 9.849 4.600 1.00 98.06 91 GLU A N 1
ATOM 741 C CA . GLU A 1 91 ? 1.888 10.824 4.775 1.00 98.06 91 GLU A CA 1
ATOM 742 C C . GLU A 1 91 ? 0.510 10.153 4.859 1.00 98.06 91 GLU A C 1
ATOM 744 O O . GLU A 1 91 ? -0.312 10.512 5.711 1.00 98.06 91 GLU A O 1
ATOM 749 N N . VAL A 1 92 ? 0.249 9.151 4.013 1.00 98.06 92 VAL A N 1
ATOM 750 C CA . VAL A 1 92 ? -0.996 8.368 4.064 1.00 98.06 92 VAL A CA 1
ATOM 751 C C . VAL A 1 92 ? -1.115 7.621 5.392 1.00 98.06 92 VAL A C 1
ATOM 753 O O . VAL A 1 92 ? -2.157 7.708 6.044 1.00 98.06 92 VAL A O 1
ATOM 756 N N . VAL A 1 93 ? -0.057 6.922 5.813 1.00 98.25 93 VAL A N 1
ATOM 757 C CA . VAL A 1 93 ? -0.010 6.160 7.069 1.00 98.25 93 VAL A CA 1
ATOM 758 C C . VAL A 1 93 ? -0.223 7.084 8.263 1.00 98.25 93 VAL A C 1
ATOM 760 O O . VAL A 1 93 ? -1.063 6.801 9.113 1.00 98.25 93 VAL A O 1
ATOM 763 N N . GLU A 1 94 ? 0.468 8.220 8.317 1.00 98.31 94 GLU A N 1
ATOM 764 C CA . GLU A 1 94 ? 0.330 9.177 9.412 1.00 98.31 94 GLU A CA 1
ATOM 765 C C . GLU A 1 94 ? -1.052 9.831 9.453 1.00 98.31 94 GLU A C 1
ATOM 767 O O . GLU A 1 94 ? -1.566 10.119 10.536 1.00 98.31 94 GLU A O 1
ATOM 772 N N . THR A 1 95 ? -1.690 10.039 8.303 1.00 98.44 95 THR A N 1
ATOM 773 C CA . THR A 1 95 ? -3.049 10.588 8.255 1.00 98.44 95 THR A CA 1
ATOM 774 C C . THR A 1 95 ? -4.075 9.547 8.693 1.00 98.44 95 THR A C 1
ATOM 776 O O . THR A 1 95 ? -4.891 9.830 9.567 1.00 98.44 95 THR A O 1
ATOM 779 N N . ALA A 1 96 ? -3.984 8.313 8.192 1.00 98.44 96 ALA A N 1
ATOM 780 C CA . ALA A 1 96 ? -4.815 7.199 8.652 1.00 98.44 96 ALA A CA 1
ATOM 781 C C . ALA A 1 96 ? -4.663 6.973 10.168 1.00 98.44 96 ALA A C 1
ATOM 783 O O . ALA A 1 96 ? -5.653 6.773 10.877 1.00 98.44 96 ALA A O 1
ATOM 784 N N . ARG A 1 97 ? -3.433 7.121 10.687 1.00 98.19 97 ARG A N 1
ATOM 785 C CA . ARG A 1 97 ? -3.121 7.010 12.115 1.00 98.19 97 ARG A CA 1
ATOM 786 C C . ARG A 1 97 ? -3.889 8.003 12.986 1.00 98.19 97 ARG A C 1
ATOM 788 O O . ARG A 1 97 ? -4.277 7.641 14.096 1.00 98.19 97 ARG A O 1
ATOM 795 N N . LYS A 1 98 ? -4.091 9.239 12.516 1.00 98.12 98 LYS A N 1
ATOM 796 C CA . LYS A 1 98 ? -4.827 10.290 13.248 1.00 98.12 98 LYS A CA 1
ATOM 797 C C . LYS A 1 98 ? -6.317 9.982 13.400 1.00 98.12 98 LYS A C 1
ATOM 799 O O . LYS A 1 98 ? -6.919 10.453 14.357 1.00 98.12 98 LYS A O 1
ATOM 804 N N . HIS A 1 99 ? -6.878 9.192 12.486 1.00 98.19 99 HIS A N 1
ATOM 805 C CA . HIS A 1 99 ? -8.308 8.858 12.431 1.00 98.19 99 HIS A CA 1
ATOM 806 C C . HIS A 1 99 ? -8.599 7.408 12.824 1.00 98.19 99 HIS A C 1
ATOM 808 O O . HIS A 1 99 ? -9.662 6.883 12.510 1.00 98.19 99 HIS A O 1
ATOM 814 N N . ASP A 1 100 ? -7.643 6.745 13.481 1.00 96.69 100 ASP A N 1
ATOM 815 C CA . ASP A 1 100 ? -7.738 5.345 13.903 1.00 96.69 100 ASP A CA 1
ATOM 816 C C . ASP A 1 100 ? -8.078 4.354 12.764 1.00 96.69 100 ASP A C 1
ATOM 818 O O . ASP A 1 100 ? -8.659 3.287 12.987 1.00 96.69 100 ASP A O 1
ATOM 822 N N . ILE A 1 101 ? -7.663 4.677 11.531 1.00 98.31 101 ILE A N 1
ATOM 823 C CA . ILE A 1 101 ? -7.803 3.813 10.356 1.00 98.31 101 ILE A CA 1
ATOM 824 C C . ILE A 1 101 ? -6.542 2.968 10.195 1.00 98.31 101 ILE A C 1
ATOM 826 O O . ILE A 1 101 ? -5.440 3.490 10.033 1.00 98.31 101 ILE A O 1
ATOM 830 N N . ARG A 1 102 ? -6.701 1.645 10.194 1.00 98.19 102 ARG A N 1
ATOM 831 C CA . ARG A 1 102 ? -5.622 0.712 9.848 1.00 98.19 102 ARG A CA 1
ATOM 832 C C . ARG A 1 102 ? -5.546 0.478 8.346 1.00 98.19 102 ARG A C 1
ATOM 834 O O . ARG A 1 102 ? -6.555 0.547 7.653 1.00 98.19 102 ARG A O 1
ATOM 841 N N . LEU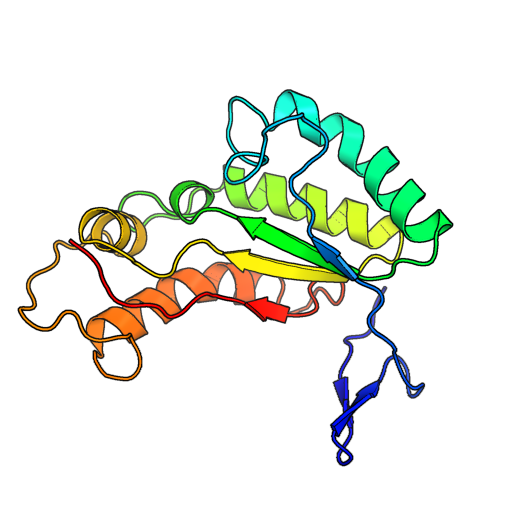 A 1 103 ? -4.363 0.158 7.846 1.00 97.94 103 LEU A N 1
ATOM 842 C CA . LEU A 1 103 ? -4.092 0.029 6.421 1.00 97.94 103 LEU A CA 1
ATOM 843 C C . LEU A 1 103 ? -3.595 -1.369 6.073 1.00 97.94 103 LEU A C 1
ATOM 845 O O . LEU A 1 103 ? -2.663 -1.869 6.698 1.00 97.94 103 LEU A O 1
ATOM 849 N N . SER A 1 104 ? -4.170 -1.968 5.035 1.00 96.12 104 SER A N 1
ATOM 850 C CA . SER A 1 104 ? -3.536 -3.079 4.323 1.00 96.12 104 SER A CA 1
ATOM 851 C C . SER A 1 104 ? -2.922 -2.552 3.040 1.00 96.12 104 SER A C 1
ATOM 853 O O . SER A 1 104 ? -3.605 -1.899 2.248 1.00 96.12 104 SER A O 1
ATOM 855 N N . LEU A 1 105 ? -1.640 -2.832 2.836 1.00 94.44 105 LEU A N 1
ATOM 856 C CA . LEU A 1 105 ? -0.892 -2.355 1.679 1.00 94.44 105 LEU A CA 1
ATOM 857 C C . LEU A 1 105 ? -0.851 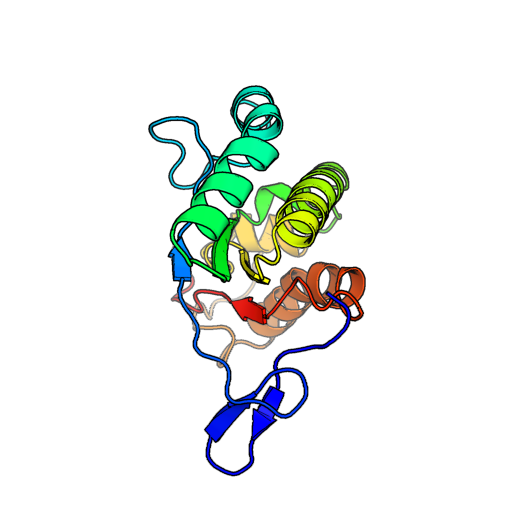-3.451 0.615 1.00 94.44 105 LEU A C 1
ATOM 859 O O . LEU A 1 105 ? -0.179 -4.461 0.801 1.00 94.44 105 LEU A O 1
ATOM 863 N N . PHE A 1 106 ? -1.573 -3.252 -0.486 1.00 90.06 106 PHE A N 1
ATOM 864 C CA . PHE A 1 106 ? -1.537 -4.106 -1.670 1.00 90.06 106 PHE A CA 1
ATOM 865 C C . PHE A 1 106 ? -0.605 -3.489 -2.701 1.00 90.06 106 PHE A C 1
ATOM 867 O O . PHE A 1 106 ? -0.998 -2.585 -3.438 1.00 90.06 106 PHE A O 1
ATOM 874 N N . ASN A 1 107 ? 0.642 -3.945 -2.737 1.00 84.06 107 ASN A N 1
ATOM 875 C CA . ASN A 1 107 ? 1.636 -3.376 -3.635 1.00 8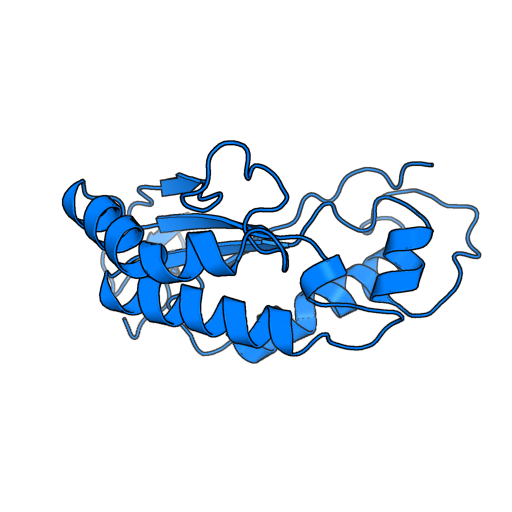4.06 107 ASN A CA 1
ATOM 876 C C . ASN A 1 107 ? 1.607 -4.063 -5.013 1.00 84.06 107 ASN A C 1
ATOM 878 O O . ASN A 1 107 ? 2.314 -5.038 -5.229 1.00 84.06 107 ASN A O 1
ATOM 882 N N . GLY A 1 108 ? 0.806 -3.519 -5.934 1.00 69.44 108 GLY A N 1
ATOM 883 C CA . GLY A 1 108 ? 0.829 -3.815 -7.372 1.00 69.44 108 GLY A CA 1
ATOM 884 C C . GLY A 1 108 ? 0.287 -5.179 -7.780 1.00 69.44 108 GLY A C 1
ATOM 885 O O . GLY A 1 108 ? -0.099 -5.985 -6.944 1.00 69.44 108 GLY A O 1
ATOM 886 N N . GLN A 1 109 ? 0.218 -5.431 -9.094 1.00 62.78 109 GLN A N 1
ATOM 887 C CA . GLN A 1 109 ? 0.219 -6.815 -9.570 1.00 62.78 109 GLN A CA 1
ATOM 888 C C . GLN A 1 109 ? 1.630 -7.354 -9.353 1.00 62.78 109 GLN A C 1
ATOM 890 O O . GLN A 1 109 ? 2.598 -6.727 -9.791 1.00 62.78 109 GLN A O 1
ATOM 895 N N . PHE A 1 110 ? 1.734 -8.484 -8.660 1.00 66.12 110 PHE A N 1
ATOM 896 C CA . PHE A 1 110 ? 2.980 -9.214 -8.527 1.00 66.12 110 PHE A CA 1
ATOM 897 C C . PHE A 1 110 ? 3.629 -9.398 -9.901 1.00 66.12 110 PHE A C 1
ATOM 899 O O . PHE A 1 110 ? 2.966 -9.960 -10.772 1.00 66.12 110 PHE A O 1
ATOM 906 N N . LEU A 1 111 ? 4.883 -8.935 -10.045 1.00 73.38 111 LEU A N 1
ATOM 907 C CA . LEU A 1 111 ? 5.799 -9.087 -11.191 1.00 73.38 111 LEU A CA 1
ATOM 908 C C . LEU A 1 111 ? 5.160 -9.821 -12.371 1.00 73.38 111 LEU A C 1
ATOM 910 O O . LEU A 1 111 ? 5.402 -11.004 -12.589 1.00 73.38 111 LEU A O 1
ATOM 914 N N . ASP A 1 112 ? 4.284 -9.134 -13.091 1.00 75.31 112 ASP A N 1
ATOM 915 C CA . ASP A 1 112 ? 3.382 -9.776 -14.046 1.00 75.31 112 ASP A CA 1
ATOM 916 C C . ASP A 1 112 ? 4.022 -9.908 -15.429 1.00 75.31 112 ASP A C 1
ATOM 918 O O . ASP A 1 112 ? 3.467 -10.578 -16.292 1.00 75.31 112 ASP A O 1
ATOM 922 N N . ASN A 1 113 ? 5.184 -9.286 -15.640 1.00 81.19 113 ASN A N 1
ATOM 923 C CA . ASN A 1 113 ? 5.933 -9.311 -16.886 1.00 81.19 113 ASN A CA 1
ATOM 924 C C . ASN A 1 113 ? 7.434 -9.013 -16.667 1.00 81.19 113 ASN A C 1
ATOM 926 O O . ASN A 1 113 ? 7.892 -8.648 -15.580 1.00 81.19 113 ASN A O 1
ATOM 930 N N . GLU A 1 114 ? 8.220 -9.148 -17.738 1.00 86.81 114 GLU A N 1
ATOM 931 C CA . GLU A 1 114 ? 9.682 -8.974 -17.724 1.00 86.81 114 GLU A CA 1
ATOM 932 C C . GLU A 1 114 ? 10.117 -7.528 -17.436 1.00 86.81 114 GLU A C 1
ATOM 934 O O . GLU A 1 114 ? 11.193 -7.309 -16.870 1.00 86.81 114 GLU A O 1
ATOM 939 N N . ALA A 1 115 ? 9.288 -6.539 -17.783 1.00 86.62 115 ALA A N 1
ATOM 940 C CA . ALA A 1 115 ? 9.563 -5.136 -17.493 1.00 86.62 115 ALA A CA 1
ATOM 941 C C . ALA A 1 115 ? 9.392 -4.829 -15.998 1.00 86.62 115 ALA A C 1
ATOM 943 O O . ALA A 1 115 ? 10.252 -4.157 -15.430 1.00 86.62 115 ALA A O 1
ATOM 944 N N . GLU A 1 116 ? 8.356 -5.361 -15.340 1.00 85.44 116 GLU A N 1
ATOM 945 C CA . GLU A 1 116 ? 8.201 -5.265 -13.880 1.00 85.44 116 GLU A CA 1
ATOM 946 C C . GLU A 1 116 ? 9.337 -5.989 -13.153 1.00 85.44 116 GLU A C 1
ATOM 948 O O . GLU A 1 116 ? 9.944 -5.416 -12.247 1.00 85.44 116 GLU A O 1
ATOM 953 N N . TYR A 1 117 ? 9.694 -7.206 -13.590 1.00 88.25 117 TYR A N 1
ATOM 954 C CA . TYR A 1 117 ? 10.844 -7.932 -13.037 1.00 88.25 117 TYR A CA 1
ATOM 955 C C . TYR A 1 117 ? 12.118 -7.092 -13.120 1.00 88.25 117 TYR A C 1
ATOM 957 O O . TYR A 1 117 ? 12.810 -6.903 -12.117 1.00 88.25 117 TYR A O 1
ATOM 965 N N . SER A 1 118 ? 12.397 -6.522 -14.294 1.00 90.31 118 SER A N 1
ATOM 966 C CA . SER A 1 118 ? 13.573 -5.675 -14.503 1.00 90.31 118 SER A CA 1
ATOM 967 C C . SER A 1 118 ? 13.524 -4.398 -13.673 1.00 90.31 118 SER A C 1
ATOM 969 O O . SER A 1 118 ? 14.555 -3.936 -13.186 1.00 90.31 118 SER A O 1
ATOM 971 N N . ARG A 1 119 ? 12.336 -3.827 -13.466 1.00 89.69 119 ARG A N 1
ATOM 972 C CA . ARG A 1 119 ? 12.169 -2.624 -12.653 1.00 89.69 119 ARG A CA 1
ATOM 973 C C . ARG A 1 119 ? 12.427 -2.896 -11.174 1.00 89.69 119 ARG A C 1
ATOM 975 O O . ARG A 1 119 ? 13.118 -2.106 -10.538 1.00 89.69 119 ARG A O 1
ATOM 982 N N . VAL A 1 120 ? 11.919 -4.005 -10.641 1.00 89.38 120 VAL A N 1
ATOM 983 C CA . VAL A 1 120 ? 12.080 -4.367 -9.223 1.00 89.38 120 VAL A CA 1
ATOM 984 C C . VAL A 1 120 ? 13.479 -4.889 -8.919 1.00 89.38 120 VAL A C 1
ATOM 986 O O . VAL A 1 120 ? 14.044 -4.528 -7.891 1.00 89.38 120 VAL A O 1
ATOM 989 N N . THR A 1 121 ? 14.056 -5.712 -9.796 1.00 91.38 121 THR A N 1
ATOM 990 C CA . THR A 1 121 ? 15.338 -6.393 -9.531 1.00 91.38 121 THR A CA 1
ATOM 991 C C . THR A 1 121 ? 16.548 -5.678 -10.129 1.00 91.38 121 THR A C 1
ATOM 993 O O . THR A 1 121 ? 17.669 -5.875 -9.665 1.00 91.38 121 THR A O 1
ATOM 996 N N . GLY A 1 122 ? 16.349 -4.866 -11.172 1.00 91.62 122 GLY A N 1
ATOM 997 C CA . GLY A 1 122 ? 17.429 -4.340 -12.012 1.00 91.62 122 GLY A CA 1
ATOM 998 C C . GLY A 1 122 ? 18.019 -5.370 -12.987 1.00 91.62 122 GLY A C 1
ATOM 999 O O . GLY A 1 122 ? 18.975 -5.059 -13.696 1.00 91.62 122 GLY A O 1
ATOM 1000 N N . GLN A 1 123 ? 17.477 -6.590 -13.034 1.00 91.00 123 GLN A N 1
ATOM 1001 C CA . GLN A 1 123 ? 17.986 -7.699 -13.840 1.00 91.00 123 GLN A CA 1
ATOM 1002 C C . GLN A 1 123 ? 17.056 -8.010 -15.007 1.00 91.00 123 GLN A C 1
ATOM 1004 O O . GLN A 1 123 ? 15.841 -7.880 -14.903 1.00 91.00 123 GLN A O 1
ATOM 1009 N N . LYS A 1 124 ? 17.617 -8.486 -16.119 1.00 89.56 124 LYS A N 1
ATOM 1010 C CA . LYS A 1 124 ? 16.800 -9.025 -17.207 1.00 89.56 124 LYS A CA 1
ATOM 1011 C C . LYS A 1 124 ? 16.247 -10.388 -16.811 1.00 89.56 124 LYS A C 1
ATOM 1013 O O . LYS A 1 124 ? 16.894 -11.149 -16.098 1.00 89.56 124 LYS A O 1
ATOM 1018 N N . TRP A 1 125 ? 15.054 -10.692 -17.301 1.00 86.56 125 TRP A N 1
ATOM 1019 C CA . TRP A 1 125 ? 14.471 -12.013 -17.147 1.00 86.56 125 TRP A CA 1
ATOM 1020 C C . TRP A 1 125 ? 15.147 -13.006 -18.103 1.00 86.56 125 TRP A C 1
ATOM 1022 O O . TRP A 1 125 ? 15.093 -12.827 -19.317 1.00 86.56 125 TRP A O 1
ATOM 1032 N N . GLU A 1 126 ? 15.788 -14.042 -17.561 1.00 84.19 126 GLU A N 1
ATOM 1033 C CA . GLU A 1 126 ? 16.545 -15.040 -18.342 1.00 84.19 126 GLU A CA 1
ATOM 1034 C C . GLU A 1 126 ? 15.963 -16.459 -18.228 1.00 84.19 126 GLU A C 1
ATOM 1036 O O . GLU A 1 126 ? 16.545 -17.420 -18.729 1.00 84.19 126 GLU A O 1
ATOM 1041 N N . HIS A 1 127 ? 14.820 -16.619 -17.556 1.00 76.19 127 HIS A N 1
ATOM 1042 C CA . HIS A 1 127 ? 14.257 -17.935 -17.267 1.00 76.19 127 HIS A CA 1
ATOM 1043 C C . HIS A 1 127 ? 13.097 -18.293 -18.207 1.00 76.19 127 HIS A C 1
ATOM 1045 O O . HIS A 1 127 ? 12.157 -17.528 -18.403 1.00 76.19 127 HIS A O 1
ATOM 1051 N N . ASP A 1 128 ? 13.080 -19.530 -18.699 1.00 70.06 128 ASP A N 1
ATOM 1052 C CA . ASP A 1 128 ? 11.970 -20.033 -19.526 1.00 70.06 128 ASP A CA 1
ATOM 1053 C C . ASP A 1 128 ? 10.689 -20.307 -18.712 1.00 70.06 128 ASP A C 1
ATOM 1055 O O . ASP A 1 128 ? 9.587 -20.429 -19.253 1.00 70.06 128 ASP A O 1
ATOM 1059 N N . ASN A 1 129 ? 10.824 -20.414 -17.387 1.00 67.38 129 ASN A N 1
ATOM 1060 C CA . ASN A 1 129 ? 9.754 -20.775 -16.467 1.00 67.38 129 ASN A CA 1
ATOM 1061 C C . ASN A 1 129 ? 8.988 -19.538 -15.957 1.00 67.38 129 ASN A C 1
ATOM 1063 O O . ASN A 1 129 ? 9.436 -18.876 -15.028 1.00 67.38 129 ASN A O 1
ATOM 1067 N N . LYS A 1 130 ? 7.775 -19.315 -16.470 1.00 66.00 130 LYS A N 1
ATOM 1068 C CA . LYS A 1 130 ? 6.863 -18.219 -16.080 1.00 66.00 130 LYS A CA 1
ATOM 1069 C C . LYS A 1 130 ? 5.805 -18.622 -15.024 1.00 66.00 130 LYS A C 1
ATOM 1071 O O . LYS A 1 130 ? 4.744 -18.006 -14.933 1.00 66.00 130 LYS A O 1
ATOM 1076 N N . TRP A 1 131 ? 6.033 -19.698 -14.261 1.00 65.06 131 TRP A N 1
ATOM 1077 C CA . TRP A 1 131 ? 5.148 -20.117 -13.161 1.00 65.06 131 TRP A CA 1
ATOM 1078 C C . TRP A 1 131 ? 5.222 -19.132 -11.977 1.00 65.06 131 TRP A C 1
ATOM 1080 O O . TRP A 1 131 ? 6.183 -18.384 -11.848 1.00 65.06 131 TRP A O 1
ATOM 1090 N N . LEU A 1 132 ? 4.203 -19.136 -11.109 1.00 66.44 132 LEU A N 1
ATOM 1091 C CA . LEU A 1 132 ? 4.091 -18.256 -9.930 1.00 66.44 132 LEU A CA 1
ATOM 1092 C C . LEU A 1 132 ? 5.344 -18.318 -9.022 1.00 66.44 132 LEU A C 1
ATOM 1094 O O . LEU A 1 132 ? 5.996 -19.363 -8.989 1.00 66.44 132 LEU A O 1
ATOM 1098 N N . PRO A 1 133 ? 5.627 -17.289 -8.197 1.00 64.81 133 PRO A N 1
ATOM 1099 C CA . PRO A 1 133 ? 6.687 -17.276 -7.174 1.00 64.81 133 PRO A CA 1
ATOM 1100 C C . PRO A 1 133 ? 6.826 -18.548 -6.356 1.00 64.81 133 PRO A C 1
ATOM 1102 O O . PRO A 1 133 ? 7.932 -19.017 -6.123 1.00 64.81 133 PRO A O 1
ATOM 1105 N N . SER A 1 134 ? 5.709 -19.162 -5.967 1.00 69.31 134 SER A N 1
ATOM 1106 C CA . SER A 1 134 ? 5.718 -20.411 -5.199 1.00 69.31 134 SER A CA 1
ATOM 1107 C C . SER A 1 134 ? 6.381 -21.586 -5.932 1.00 69.31 134 SER A C 1
ATOM 1109 O O . SER A 1 134 ? 6.694 -22.593 -5.305 1.00 69.31 134 SER A O 1
ATOM 1111 N N . PHE A 1 135 ? 6.590 -21.474 -7.247 1.00 73.81 135 PHE A N 1
ATOM 1112 C CA . PHE A 1 135 ? 7.191 -22.486 -8.118 1.00 73.81 135 PHE A CA 1
ATOM 1113 C C . PHE A 1 135 ? 8.429 -21.981 -8.880 1.00 73.81 135 PHE A C 1
ATOM 1115 O O . PHE A 1 135 ? 9.026 -22.745 -9.642 1.00 73.81 135 PHE A O 1
ATOM 1122 N N . ASN A 1 136 ? 8.820 -20.715 -8.699 1.00 81.81 136 ASN A N 1
ATOM 1123 C CA . ASN A 1 136 ? 10.000 -20.130 -9.325 1.00 81.81 136 ASN A CA 1
ATOM 1124 C C . ASN A 1 136 ? 10.821 -19.341 -8.284 1.00 81.81 136 ASN A C 1
ATOM 1126 O O . ASN A 1 136 ? 10.413 -18.243 -7.900 1.00 81.81 136 ASN A O 1
ATOM 1130 N N . PRO A 1 137 ? 11.996 -19.858 -7.870 1.00 84.94 137 PRO A N 1
ATOM 1131 C CA . PRO A 1 137 ? 12.849 -19.197 -6.886 1.00 84.94 137 PRO A CA 1
ATOM 1132 C C . PRO A 1 137 ? 13.243 -17.762 -7.255 1.00 84.94 137 PRO A C 1
ATOM 1134 O O . PRO A 1 137 ? 13.265 -16.911 -6.378 1.00 84.94 137 PRO A O 1
ATOM 1137 N N . ALA A 1 138 ? 13.494 -17.458 -8.534 1.00 85.81 138 ALA A N 1
ATOM 1138 C CA . ALA A 1 138 ? 13.869 -16.105 -8.953 1.00 85.81 138 ALA A CA 1
ATOM 1139 C C . ALA A 1 138 ? 12.714 -15.108 -8.762 1.00 85.81 138 ALA A C 1
ATOM 1141 O O . ALA A 1 138 ? 12.921 -13.996 -8.280 1.00 85.81 138 ALA A O 1
ATOM 1142 N N . LEU A 1 139 ? 11.480 -15.522 -9.072 1.00 84.44 139 LEU A N 1
ATOM 1143 C CA . LEU A 1 139 ? 10.295 -14.698 -8.819 1.00 84.44 139 LEU A CA 1
ATOM 1144 C C . LEU A 1 139 ? 9.990 -14.578 -7.322 1.00 84.44 139 LEU A C 1
ATOM 1146 O O . LEU A 1 139 ? 9.532 -13.527 -6.885 1.00 84.44 139 LEU A O 1
ATOM 1150 N N . PHE A 1 140 ? 10.269 -15.611 -6.524 1.00 85.56 140 PHE A N 1
ATOM 1151 C CA . PHE A 1 140 ? 10.137 -15.525 -5.069 1.00 85.56 140 PHE A CA 1
ATOM 1152 C C . PHE A 1 140 ? 11.155 -14.569 -4.437 1.00 85.56 140 PHE A C 1
ATOM 1154 O O . PHE A 1 140 ? 10.783 -13.749 -3.604 1.00 85.56 140 PHE A O 1
ATOM 1161 N N . GLU A 1 141 ? 12.420 -14.611 -4.851 1.00 88.19 141 GLU A N 1
ATOM 1162 C CA . GLU A 1 141 ? 13.424 -13.651 -4.373 1.00 88.19 141 GLU A CA 1
ATOM 1163 C C . GLU A 1 141 ? 13.058 -12.218 -4.774 1.00 88.19 141 GLU A C 1
ATOM 1165 O O . GLU A 1 141 ? 13.122 -11.301 -3.955 1.00 88.19 141 GLU A O 1
ATOM 1170 N N . ALA A 1 142 ? 12.576 -12.024 -6.004 1.00 87.44 142 ALA A N 1
ATOM 1171 C CA . ALA A 1 142 ? 12.111 -10.721 -6.462 1.00 87.44 142 ALA A CA 1
ATOM 1172 C C . ALA A 1 142 ? 10.867 -10.231 -5.686 1.00 87.44 142 ALA A C 1
ATOM 1174 O O . ALA A 1 142 ? 10.791 -9.051 -5.343 1.00 87.44 142 ALA A O 1
ATOM 1175 N N . TYR A 1 143 ? 9.939 -11.128 -5.322 1.00 86.50 143 TYR A N 1
ATOM 1176 C CA . TYR A 1 143 ? 8.837 -10.833 -4.395 1.00 86.50 143 TYR A CA 1
ATOM 1177 C C . TYR A 1 143 ? 9.353 -10.353 -3.034 1.00 86.50 143 TYR A C 1
ATOM 1179 O O . TYR A 1 143 ? 8.916 -9.327 -2.513 1.00 86.50 143 TYR A O 1
ATOM 1187 N N . VAL A 1 144 ? 10.312 -11.073 -2.447 1.00 88.50 144 VAL A N 1
ATOM 1188 C CA . VAL A 1 144 ? 10.904 -10.685 -1.161 1.00 88.50 144 VAL A CA 1
ATOM 1189 C C . VAL A 1 144 ? 11.582 -9.318 -1.280 1.00 88.50 144 VAL A C 1
ATOM 1191 O O . VAL A 1 144 ? 11.383 -8.473 -0.408 1.00 88.50 144 VAL A O 1
ATOM 1194 N N . GLN A 1 145 ? 12.312 -9.053 -2.368 1.00 89.38 145 GLN A N 1
ATOM 1195 C CA . GLN A 1 145 ? 12.933 -7.753 -2.640 1.00 89.38 145 GLN A CA 1
ATOM 1196 C C . GLN A 1 145 ? 11.904 -6.616 -2.756 1.00 89.38 145 GLN A C 1
ATOM 1198 O O . GLN A 1 145 ? 12.150 -5.525 -2.244 1.00 89.38 145 GLN A O 1
ATOM 1203 N N . GLN A 1 146 ? 10.749 -6.871 -3.374 1.00 88.31 146 GLN A N 1
ATOM 1204 C CA . GLN A 1 146 ? 9.643 -5.915 -3.492 1.00 88.31 146 GLN A CA 1
ATOM 1205 C C . GLN A 1 146 ? 9.002 -5.601 -2.130 1.00 88.31 146 GLN A C 1
ATOM 1207 O O . GLN A 1 146 ? 8.698 -4.448 -1.823 1.00 88.31 146 GLN A O 1
ATOM 1212 N N . MET A 1 147 ? 8.784 -6.619 -1.296 1.00 89.94 147 MET A N 1
ATOM 1213 C CA . MET A 1 147 ? 8.031 -6.464 -0.046 1.00 89.94 147 MET A CA 1
ATOM 1214 C C . MET A 1 147 ? 8.892 -6.004 1.128 1.00 89.94 147 MET A C 1
ATOM 1216 O O . MET A 1 147 ? 8.410 -5.284 2.006 1.00 89.94 147 MET A O 1
ATOM 1220 N N . LYS A 1 148 ? 10.169 -6.397 1.153 1.00 92.19 148 LYS A N 1
ATOM 1221 C CA . LYS A 1 148 ? 11.081 -6.153 2.275 1.00 92.19 148 LYS A CA 1
ATOM 1222 C C . LYS A 1 148 ? 11.186 -4.672 2.672 1.00 92.19 148 LYS A C 1
ATOM 1224 O O . LYS A 1 148 ? 11.031 -4.406 3.859 1.00 92.19 148 LYS A O 1
ATOM 1229 N N . PRO A 1 149 ? 11.353 -3.698 1.756 1.00 93.69 149 PRO A N 1
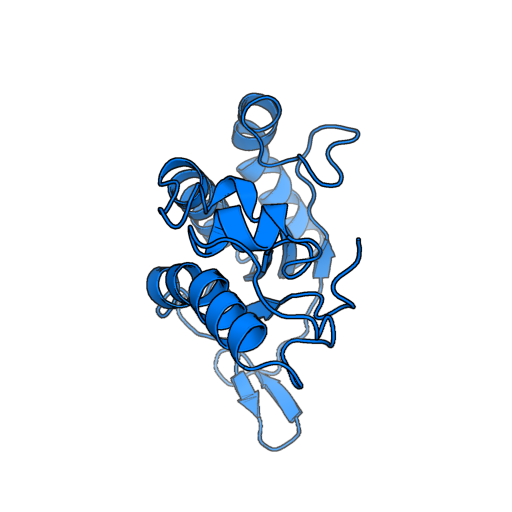ATOM 1230 C CA . PRO A 1 149 ? 11.452 -2.289 2.140 1.00 93.69 149 PRO A CA 1
ATOM 1231 C C . PRO A 1 149 ? 10.195 -1.759 2.845 1.00 93.69 149 PRO A C 1
ATOM 1233 O O . PRO A 1 149 ? 10.301 -1.013 3.815 1.00 93.69 149 PRO A O 1
ATOM 1236 N N . LEU A 1 150 ? 9.002 -2.169 2.397 1.00 93.31 150 LEU A N 1
ATOM 1237 C CA . LEU A 1 150 ? 7.730 -1.806 3.036 1.00 93.31 150 LEU A CA 1
ATOM 1238 C C . LEU A 1 150 ? 7.581 -2.479 4.408 1.00 93.31 150 LEU A C 1
ATOM 1240 O O . LEU A 1 150 ? 7.131 -1.848 5.368 1.00 93.31 150 LEU A O 1
ATOM 1244 N N . ALA A 1 151 ? 7.968 -3.754 4.502 1.00 93.69 151 ALA A N 1
ATOM 1245 C CA . ALA A 1 151 ? 7.952 -4.516 5.745 1.00 93.69 151 ALA A CA 1
ATOM 1246 C C . ALA A 1 151 ? 8.892 -3.909 6.794 1.00 93.69 151 ALA A C 1
ATOM 1248 O O . ALA A 1 151 ? 8.486 -3.689 7.929 1.00 93.69 151 ALA A O 1
ATOM 1249 N N . GLU A 1 152 ? 10.126 -3.580 6.409 1.00 96.00 152 GLU A N 1
ATOM 1250 C CA . GLU A 1 152 ? 11.122 -2.974 7.293 1.00 96.00 152 GLU A CA 1
ATOM 1251 C C . GLU A 1 152 ? 10.721 -1.557 7.717 1.00 96.00 152 GLU A C 1
ATOM 1253 O O . GLU A 1 152 ? 10.804 -1.234 8.902 1.00 96.00 152 GLU A O 1
ATOM 1258 N N . ARG A 1 153 ? 10.229 -0.725 6.785 1.00 96.62 153 ARG A N 1
ATOM 1259 C CA . ARG A 1 153 ? 9.841 0.665 7.080 1.00 96.62 153 ARG A CA 1
ATOM 1260 C C . ARG A 1 153 ? 8.706 0.757 8.100 1.00 96.62 153 ARG A C 1
ATOM 1262 O O . ARG A 1 153 ? 8.732 1.641 8.953 1.00 96.62 153 ARG A O 1
ATOM 1269 N N . TYR A 1 154 ? 7.732 -0.153 8.037 1.00 96.81 154 TYR A N 1
ATOM 1270 C CA . TYR A 1 154 ? 6.545 -0.120 8.900 1.00 96.81 154 TYR A CA 1
ATOM 1271 C C . TYR A 1 154 ? 6.495 -1.240 9.947 1.00 96.81 154 TYR A C 1
ATOM 1273 O O . TYR A 1 154 ? 5.465 -1.406 10.597 1.00 96.81 154 TYR A O 1
ATOM 1281 N N . ALA A 1 155 ? 7.601 -1.955 10.187 1.00 95.44 155 ALA A N 1
ATOM 1282 C CA . ALA A 1 155 ? 7.665 -3.088 11.120 1.00 95.44 155 ALA A CA 1
ATOM 1283 C C . ALA A 1 155 ? 7.162 -2.763 12.539 1.00 95.44 155 ALA A C 1
ATOM 1285 O O . ALA A 1 155 ? 6.634 -3.631 13.230 1.00 95.44 155 ALA A O 1
ATOM 1286 N N . SER A 1 156 ? 7.328 -1.514 12.985 1.00 95.25 156 SER A N 1
ATOM 1287 C CA . SER A 1 156 ? 6.883 -1.022 14.295 1.00 95.25 156 SER A CA 1
ATOM 1288 C C . SER A 1 156 ? 5.627 -0.143 14.234 1.00 95.25 156 SER A C 1
ATOM 1290 O O . SER A 1 156 ? 5.153 0.319 15.272 1.00 95.25 156 SER A O 1
ATOM 1292 N N . ASN A 1 157 ? 5.059 0.090 13.046 1.00 96.69 157 ASN A N 1
ATOM 1293 C CA . ASN A 1 157 ? 3.903 0.961 12.869 1.00 96.69 157 ASN A CA 1
ATOM 1294 C C . ASN A 1 157 ? 2.602 0.151 12.809 1.00 96.69 157 ASN A C 1
ATOM 1296 O O . ASN A 1 157 ? 2.183 -0.314 11.754 1.00 96.69 157 ASN A O 1
ATOM 1300 N N . SER A 1 158 ? 1.914 0.067 13.950 1.00 96.75 158 SER A N 1
ATOM 1301 C CA . SER A 1 158 ? 0.639 -0.658 14.093 1.00 96.75 158 SER A CA 1
ATOM 1302 C C . SER A 1 158 ? -0.538 -0.132 13.252 1.00 96.75 158 SER A C 1
ATOM 1304 O O . SER A 1 158 ? -1.609 -0.747 13.240 1.00 96.75 158 SER A O 1
ATOM 1306 N N . THR A 1 159 ? -0.357 0.994 12.555 1.00 98.19 159 THR A N 1
ATOM 1307 C CA . THR A 1 159 ? -1.308 1.488 11.552 1.00 98.19 159 THR A CA 1
ATOM 1308 C C . THR A 1 159 ? -1.302 0.591 10.319 1.00 98.19 159 THR A C 1
ATOM 1310 O O . THR A 1 159 ? -2.357 0.371 9.733 1.00 98.19 159 THR A O 1
ATOM 1313 N N . VAL A 1 160 ? -0.151 0.027 9.942 1.00 97.56 160 VAL A N 1
ATOM 1314 C CA . VAL A 1 160 ? -0.063 -0.965 8.867 1.00 97.56 160 VAL A CA 1
ATOM 1315 C C . VAL A 1 160 ? -0.440 -2.327 9.447 1.00 97.56 160 VAL A C 1
ATOM 1317 O O . VAL A 1 160 ? 0.295 -2.924 10.228 1.00 97.56 160 VAL A O 1
ATOM 1320 N N . LEU A 1 161 ? -1.637 -2.791 9.095 1.00 95.69 161 LEU A N 1
ATOM 1321 C CA . LEU A 1 161 ? -2.213 -4.054 9.552 1.00 95.69 161 LEU A CA 1
ATOM 1322 C C . LEU A 1 161 ? -1.561 -5.255 8.870 1.00 95.69 161 LEU A C 1
ATOM 1324 O O . LEU A 1 161 ? -1.414 -6.313 9.476 1.00 95.69 161 LEU A O 1
ATOM 1328 N N . GLY A 1 162 ? -1.218 -5.101 7.597 1.00 93.75 162 GLY A N 1
ATOM 1329 C CA . GLY A 1 162 ? -0.680 -6.190 6.811 1.00 93.75 162 GLY A CA 1
ATOM 1330 C C . GLY A 1 162 ? -0.305 -5.773 5.404 1.00 93.75 162 GLY A C 1
ATOM 1331 O O . GLY A 1 162 ? -0.596 -4.669 4.937 1.00 93.75 162 GLY A O 1
ATOM 1332 N N . TYR A 1 163 ? 0.338 -6.715 4.737 1.00 91.75 163 TYR A N 1
ATOM 1333 C CA . TYR A 1 163 ? 0.800 -6.586 3.373 1.00 91.75 163 TYR A CA 1
ATOM 1334 C C . TYR A 1 163 ? 0.096 -7.644 2.537 1.00 91.75 163 TYR A C 1
ATOM 1336 O O . TYR A 1 163 ? -0.006 -8.803 2.945 1.00 91.75 163 TYR A O 1
ATOM 1344 N N . GLY A 1 164 ? -0.420 -7.228 1.392 1.00 82.19 164 GLY A N 1
ATOM 1345 C CA . GLY A 1 164 ? -1.065 -8.096 0.430 1.00 82.19 164 GLY A CA 1
ATOM 1346 C C . GLY A 1 164 ? -0.393 -7.965 -0.923 1.00 82.19 164 GLY A C 1
ATOM 1347 O O . GLY A 1 164 ? 0.189 -6.935 -1.257 1.00 82.19 164 GLY A O 1
ATOM 1348 N N . ASP A 1 165 ? -0.516 -9.016 -1.714 1.00 74.00 165 ASP A N 1
ATOM 1349 C CA . ASP A 1 165 ? -0.167 -8.993 -3.123 1.00 74.00 165 ASP A CA 1
ATOM 1350 C C . ASP A 1 165 ? -1.084 -9.976 -3.858 1.00 74.00 165 ASP A C 1
ATOM 1352 O O . ASP A 1 165 ? -1.636 -10.913 -3.267 1.00 74.00 165 ASP A O 1
ATOM 1356 N N . ARG A 1 166 ? -1.268 -9.756 -5.153 1.00 67.75 166 ARG A N 1
ATOM 1357 C CA . ARG A 1 166 ? -1.851 -10.737 -6.050 1.00 67.75 166 ARG A CA 1
ATOM 1358 C C . ARG A 1 166 ? -0.724 -11.558 -6.667 1.00 67.75 166 ARG A C 1
ATOM 1360 O O . ARG A 1 166 ? -0.202 -11.179 -7.704 1.00 67.75 166 ARG A O 1
ATOM 1367 N N . ILE A 1 167 ? -0.447 -12.730 -6.102 1.00 63.50 167 ILE A N 1
ATOM 1368 C CA . ILE A 1 167 ? 0.450 -13.727 -6.702 1.00 63.50 167 ILE A CA 1
ATOM 1369 C C . ILE A 1 167 ? -0.282 -14.425 -7.869 1.00 63.50 167 ILE A C 1
ATOM 1371 O O . ILE A 1 167 ? -0.853 -15.501 -7.696 1.00 63.50 167 ILE A O 1
ATOM 1375 N N . ASP A 1 168 ? -0.332 -13.783 -9.040 1.00 60.72 168 ASP A N 1
ATOM 1376 C CA . ASP A 1 168 ? -0.918 -14.330 -10.279 1.00 60.72 168 ASP A CA 1
ATOM 1377 C C . ASP A 1 168 ? 0.164 -14.636 -11.328 1.00 60.72 168 ASP A C 1
ATOM 1379 O O . ASP A 1 168 ? 1.355 -14.417 -11.099 1.00 60.72 168 ASP A O 1
ATOM 1383 N N . ARG A 1 169 ? -0.234 -15.249 -12.450 1.00 58.12 169 ARG A N 1
ATOM 1384 C CA . ARG A 1 169 ? 0.680 -15.750 -13.485 1.00 58.12 169 ARG A CA 1
ATOM 1385 C C . ARG A 1 169 ? 1.544 -14.619 -14.042 1.00 58.12 169 ARG A C 1
ATOM 1387 O O . ARG A 1 169 ? 1.035 -13.555 -14.372 1.00 58.12 169 ARG A O 1
ATOM 1394 N N . PHE A 1 170 ? 2.827 -14.913 -14.244 1.00 65.00 170 PHE A N 1
ATOM 1395 C CA . PHE A 1 170 ? 3.732 -14.074 -15.021 1.00 65.00 170 PHE A CA 1
ATOM 1396 C C . PHE A 1 170 ? 3.261 -14.103 -16.485 1.00 65.00 170 PHE A C 1
ATOM 1398 O O . PHE A 1 170 ? 3.439 -15.092 -17.208 1.00 65.00 170 PHE A O 1
ATOM 1405 N N . HIS A 1 171 ? 2.541 -13.063 -16.890 1.00 61.06 171 HIS A N 1
ATOM 1406 C CA . HIS A 1 171 ? 2.015 -12.880 -18.232 1.00 61.06 171 HIS A CA 1
ATOM 1407 C C . HIS A 1 171 ? 3.110 -12.370 -19.192 1.00 61.06 171 HIS A C 1
ATOM 1409 O O . HIS A 1 171 ? 4.264 -12.158 -18.820 1.00 61.06 171 HIS A O 1
ATOM 1415 N N . LYS A 1 172 ? 2.778 -12.331 -20.487 1.00 49.84 172 LYS A N 1
ATOM 1416 C CA . LYS A 1 172 ? 3.689 -11.882 -21.549 1.00 49.84 172 LYS A CA 1
ATOM 1417 C C . LYS A 1 172 ? 3.802 -10.369 -21.574 1.00 49.84 172 LYS A C 1
ATOM 1419 O O . LYS A 1 172 ? 2.728 -9.735 -21.498 1.00 49.84 172 LYS A O 1
#